Protein AF-A0AAJ0M444-F1 (afdb_monomer_lite)

Radius of gyration: 38.54 Å; chains: 1; bounding box: 106×61×87 Å

pLDDT: mean 79.03, std 20.55, range [35.84, 98.69]

Foldseek 3Di:
DDDDDDDDDDDDDDDDDDDDDDDPPPPPPPPPPPPVVPPPDPPDDDDPPDPPPDDPVVLVVVCVVVPNPDDDDDPPCVQVVPPPNDCVVVLVVLLVVCCVPPVVCPDDDCPDRPNVQWDQDPVRDTDGD

Structure (mmCIF, N/CA/C/O backbone):
data_AF-A0AAJ0M444-F1
#
_entry.id   AF-A0AAJ0M444-F1
#
loop_
_atom_site.group_PDB
_atom_site.id
_atom_site.type_symbol
_atom_site.label_atom_id
_atom_site.label_alt_id
_atom_site.label_comp_id
_atom_site.label_asym_id
_atom_site.label_entity_id
_atom_site.label_seq_id
_atom_site.pdbx_PDB_ins_code
_atom_site.Cartn_x
_atom_site.Cartn_y
_atom_site.Cartn_z
_atom_site.occupancy
_atom_site.B_iso_or_equiv
_atom_site.auth_seq_id
_atom_site.auth_comp_id
_atom_site.auth_asym_id
_atom_site.auth_atom_id
_atom_site.pdbx_PDB_model_num
ATOM 1 N N . MET A 1 1 ? 81.161 40.445 64.944 1.00 35.84 1 MET A N 1
ATOM 2 C CA . MET A 1 1 ? 81.553 41.119 63.688 1.00 35.84 1 MET A CA 1
ATOM 3 C C . MET A 1 1 ? 81.290 40.175 62.526 1.00 35.84 1 MET A C 1
ATOM 5 O O . MET A 1 1 ? 81.700 39.032 62.622 1.00 35.84 1 MET A O 1
ATOM 9 N N . ARG A 1 2 ? 80.681 40.712 61.459 1.00 37.69 2 ARG A N 1
ATOM 10 C CA . ARG A 1 2 ? 80.701 40.251 60.056 1.00 37.69 2 ARG A CA 1
ATOM 11 C C . ARG A 1 2 ? 79.918 38.981 59.670 1.00 37.69 2 ARG A C 1
ATOM 13 O O . ARG A 1 2 ? 80.310 37.861 59.957 1.00 37.69 2 ARG A O 1
ATOM 20 N N . ASN A 1 3 ? 78.838 39.261 58.935 1.00 36.41 3 ASN A N 1
ATOM 21 C CA . ASN A 1 3 ? 78.293 38.595 57.747 1.00 36.41 3 ASN A CA 1
ATOM 22 C C . ASN A 1 3 ? 79.117 37.453 57.131 1.00 36.41 3 ASN A C 1
ATOM 24 O O . ASN A 1 3 ? 80.306 37.639 56.902 1.00 36.41 3 ASN A O 1
ATOM 28 N N . PHE A 1 4 ? 78.420 36.413 56.652 1.00 37.69 4 PHE A N 1
ATOM 29 C CA . PHE A 1 4 ? 78.388 36.037 55.228 1.00 37.69 4 PHE A CA 1
ATOM 30 C C . PHE A 1 4 ? 77.115 35.231 54.896 1.00 37.69 4 PHE A C 1
ATOM 32 O O . PHE A 1 4 ? 76.571 34.517 55.731 1.00 37.69 4 PHE A O 1
ATOM 39 N N . SER A 1 5 ? 76.644 35.434 53.667 1.00 42.12 5 SER A N 1
ATOM 40 C CA . SER A 1 5 ? 75.467 34.853 53.011 1.00 42.12 5 SER A CA 1
ATOM 41 C C . SER A 1 5 ? 75.690 33.406 52.550 1.00 42.12 5 SER A C 1
ATOM 43 O O . SER A 1 5 ? 76.806 33.079 52.156 1.00 42.12 5 SER A O 1
ATOM 45 N N . ALA A 1 6 ? 74.626 32.597 52.499 1.00 42.66 6 ALA A N 1
ATOM 46 C CA . ALA A 1 6 ? 74.296 31.708 51.373 1.00 42.66 6 ALA A CA 1
ATOM 47 C C . ALA A 1 6 ? 72.890 31.106 51.569 1.00 42.66 6 ALA A C 1
ATOM 49 O O . ALA A 1 6 ? 72.464 30.845 52.690 1.00 42.66 6 ALA A O 1
ATOM 50 N N . GLY A 1 7 ? 72.161 30.953 50.461 1.00 39.28 7 GLY A N 1
ATOM 51 C CA . GLY A 1 7 ? 70.723 30.695 50.418 1.00 39.28 7 GLY A CA 1
ATOM 52 C C . GLY A 1 7 ? 70.301 29.230 50.489 1.00 39.28 7 GLY A C 1
ATOM 53 O O . GLY A 1 7 ? 71.120 28.322 50.574 1.00 39.28 7 GLY A O 1
ATOM 54 N N . SER A 1 8 ? 68.991 29.016 50.376 1.00 40.41 8 SER A N 1
ATOM 55 C CA . SER A 1 8 ? 68.387 27.806 49.814 1.00 40.41 8 SER A CA 1
ATOM 56 C C . SER A 1 8 ? 66.918 28.051 49.469 1.00 40.41 8 SER A C 1
ATOM 58 O O . SER A 1 8 ? 66.191 28.762 50.157 1.00 40.41 8 SER A O 1
ATOM 60 N N . VAL A 1 9 ? 66.552 27.477 48.331 1.00 45.78 9 VAL A N 1
ATOM 61 C CA . VAL A 1 9 ? 65.257 27.441 47.648 1.00 45.78 9 VAL A CA 1
ATOM 62 C C . VAL A 1 9 ? 64.141 26.813 48.487 1.00 45.78 9 VAL A C 1
ATOM 64 O O . VAL A 1 9 ? 64.375 25.859 49.220 1.00 45.78 9 VAL A O 1
ATOM 67 N N . GLY A 1 10 ? 62.901 27.272 48.294 1.00 40.69 10 GLY A N 1
ATOM 68 C CA . GLY A 1 10 ? 61.735 26.609 48.876 1.00 40.69 10 GLY A CA 1
ATOM 69 C C . GLY A 1 10 ? 60.392 27.170 48.416 1.00 40.69 10 GLY A C 1
ATOM 70 O O . GLY A 1 10 ? 59.956 28.200 48.902 1.00 40.69 10 GLY A O 1
ATOM 71 N N . LEU A 1 11 ? 59.763 26.426 47.502 1.00 45.91 11 LEU A N 1
ATOM 72 C CA . LEU A 1 11 ? 58.320 26.270 47.266 1.00 45.91 11 LEU A CA 1
ATOM 73 C C . LEU A 1 11 ? 57.434 27.503 46.986 1.00 45.91 11 LEU A C 1
ATOM 75 O O . LEU A 1 11 ? 57.102 28.311 47.846 1.00 45.91 11 LEU A O 1
ATOM 79 N N . LYS A 1 12 ? 56.929 27.537 45.746 1.00 39.03 12 LYS A N 1
ATOM 80 C CA . LYS A 1 12 ? 55.836 28.398 45.289 1.00 39.03 12 LYS A CA 1
ATOM 81 C C . LYS A 1 12 ? 54.503 27.909 45.866 1.00 39.03 12 LYS A C 1
ATOM 83 O O . LYS A 1 12 ? 54.096 26.787 45.586 1.00 39.03 12 LYS A O 1
ATOM 88 N N . ALA A 1 13 ? 53.788 28.789 46.555 1.00 45.38 13 ALA A N 1
ATOM 89 C CA . ALA A 1 13 ? 52.342 28.712 46.726 1.00 45.38 13 ALA A CA 1
ATOM 90 C C . ALA A 1 13 ? 51.788 30.110 46.435 1.00 45.38 13 ALA A C 1
ATOM 92 O O . ALA A 1 13 ? 51.872 31.010 47.266 1.00 45.38 13 ALA A O 1
ATOM 93 N N . VAL A 1 14 ? 51.317 30.323 45.204 1.00 45.59 14 VAL A N 1
ATOM 94 C CA . VAL A 1 14 ? 50.647 31.572 44.828 1.00 45.59 14 VAL A CA 1
ATOM 95 C C . VAL A 1 14 ? 49.226 31.483 45.363 1.00 45.59 14 VAL A C 1
ATOM 97 O O . VAL A 1 14 ? 48.404 30.713 44.871 1.00 45.59 14 VAL A O 1
ATOM 100 N N . THR A 1 15 ? 48.979 32.231 46.428 1.00 48.22 15 THR A N 1
ATOM 101 C CA . THR A 1 15 ? 47.674 32.431 47.040 1.00 48.22 15 THR A CA 1
ATOM 102 C C . THR A 1 15 ? 46.797 33.315 46.155 1.00 48.22 15 THR A C 1
ATOM 104 O O . THR A 1 15 ? 47.232 34.312 45.581 1.00 48.22 15 THR A O 1
ATOM 107 N N . VAL A 1 16 ? 45.541 32.891 46.035 1.00 47.56 16 VAL A N 1
ATOM 108 C CA . VAL A 1 16 ? 44.443 33.536 45.312 1.00 47.56 16 VAL A CA 1
ATOM 109 C C . VAL A 1 16 ? 44.205 34.938 45.878 1.00 47.56 16 VAL A C 1
ATOM 111 O O . VAL A 1 16 ? 44.026 35.080 47.085 1.00 47.56 16 VAL A O 1
ATOM 114 N N . SER A 1 17 ? 44.158 35.963 45.023 1.00 49.16 17 SER A N 1
ATOM 115 C CA . SER A 1 17 ? 43.728 37.302 45.431 1.00 49.16 17 SER A CA 1
ATOM 116 C C . SER A 1 17 ? 42.615 37.815 44.525 1.00 49.16 17 SER A C 1
ATOM 118 O O . SER A 1 17 ? 42.779 37.897 43.311 1.00 49.16 17 SER A O 1
ATOM 120 N N . ALA A 1 18 ? 41.486 38.059 45.194 1.00 51.00 18 ALA A N 1
ATOM 121 C CA . ALA A 1 18 ? 40.409 39.020 44.985 1.00 51.00 18 ALA A CA 1
ATOM 122 C C . ALA A 1 18 ? 40.267 39.714 43.622 1.00 51.00 18 ALA A C 1
ATOM 124 O O . ALA A 1 18 ? 41.236 40.223 43.078 1.00 51.00 18 ALA A O 1
ATOM 125 N N . VAL A 1 19 ? 39.013 39.911 43.190 1.00 49.94 19 VAL A N 1
ATOM 126 C CA . VAL A 1 19 ? 38.446 41.254 42.945 1.00 49.94 19 VAL A CA 1
ATOM 127 C C . VAL A 1 19 ? 36.953 41.155 42.567 1.00 49.94 19 VAL A C 1
ATOM 129 O O . VAL A 1 19 ? 36.556 40.412 41.678 1.00 49.94 19 VAL A O 1
ATOM 132 N N . LEU A 1 20 ? 36.171 41.988 43.259 1.00 51.16 20 LEU A N 1
ATOM 133 C CA . LEU A 1 20 ? 34.899 42.618 42.877 1.00 51.16 20 LEU A CA 1
ATOM 134 C C . LEU A 1 20 ? 33.558 41.881 43.020 1.00 51.16 20 LEU A C 1
ATOM 136 O O . LEU A 1 20 ? 33.078 41.160 42.152 1.00 51.16 20 LEU A O 1
ATOM 140 N N . LEU A 1 21 ? 32.880 42.278 44.099 1.00 52.66 21 LEU A N 1
ATOM 141 C CA . LEU A 1 21 ? 31.432 42.380 44.240 1.00 52.66 21 LEU A CA 1
ATOM 142 C C . LEU A 1 21 ? 30.794 43.049 43.007 1.00 52.66 21 LEU A C 1
ATOM 144 O O . LEU A 1 21 ? 30.828 44.271 42.875 1.00 52.66 21 LEU A O 1
ATOM 148 N N . ILE A 1 22 ? 30.149 42.263 42.147 1.00 58.78 22 ILE A N 1
ATOM 149 C CA . ILE A 1 22 ? 29.125 42.757 41.222 1.00 58.78 22 ILE A CA 1
ATOM 150 C C . ILE A 1 22 ? 27.890 41.877 41.402 1.00 58.78 22 ILE A C 1
ATOM 152 O O . ILE A 1 22 ? 27.847 40.733 40.970 1.00 58.78 22 ILE A O 1
ATOM 156 N N . VAL A 1 23 ? 26.932 42.447 42.133 1.00 55.97 23 VAL A N 1
ATOM 157 C CA . VAL A 1 23 ? 25.476 42.290 42.032 1.00 55.97 23 VAL A CA 1
ATOM 158 C C . VAL A 1 23 ? 24.982 40.947 41.481 1.00 55.97 23 VAL A C 1
ATOM 160 O O . VAL A 1 23 ? 25.052 40.669 40.286 1.00 55.97 23 VAL A O 1
ATOM 163 N N . LEU A 1 24 ? 24.340 40.186 42.370 1.00 57.25 24 LEU A N 1
ATOM 164 C CA . LEU A 1 24 ? 23.388 39.120 42.067 1.00 57.25 24 LEU A CA 1
ATOM 165 C C . LEU A 1 24 ? 22.239 39.654 41.190 1.00 57.25 24 LEU A C 1
ATOM 167 O O . LEU A 1 24 ? 21.134 39.887 41.666 1.00 57.25 24 LEU A O 1
ATOM 171 N N . ALA A 1 25 ? 22.476 39.836 39.897 1.00 58.84 25 ALA A N 1
ATOM 172 C CA . ALA A 1 25 ? 21.419 39.903 38.907 1.00 58.84 25 ALA A CA 1
ATOM 173 C C . ALA A 1 25 ? 21.317 38.511 38.290 1.00 58.84 25 ALA A C 1
ATOM 175 O O . ALA A 1 25 ? 21.851 38.243 37.214 1.00 58.84 25 ALA A O 1
ATOM 176 N N . HIS A 1 26 ? 20.613 37.612 38.985 1.00 44.94 26 HIS A N 1
ATOM 177 C CA . HIS A 1 26 ? 19.944 36.524 38.289 1.00 44.94 26 HIS A CA 1
ATOM 178 C C . HIS A 1 26 ? 19.027 37.206 37.275 1.00 44.94 26 HIS A C 1
ATOM 180 O O . HIS A 1 26 ? 17.943 37.679 37.615 1.00 44.94 26 HIS A O 1
ATOM 186 N N . LYS A 1 27 ? 19.481 37.321 36.025 1.00 51.56 27 LYS A N 1
ATOM 187 C CA . LYS A 1 27 ? 18.566 37.480 34.907 1.00 51.56 27 LYS A CA 1
ATOM 188 C C . LYS A 1 27 ? 17.777 36.182 34.882 1.00 51.56 27 LYS A C 1
ATOM 190 O O . LYS A 1 27 ? 18.155 35.237 34.197 1.00 51.56 27 LYS A O 1
ATOM 195 N N . SER A 1 28 ? 16.709 36.123 35.674 1.00 58.25 28 SER A N 1
ATOM 196 C CA . SER A 1 28 ? 15.611 35.221 35.401 1.00 58.25 28 SER A CA 1
ATOM 197 C C . SER A 1 28 ? 15.205 35.558 33.980 1.00 58.25 28 SER A C 1
ATOM 199 O O . SER A 1 28 ? 14.572 36.583 33.726 1.00 58.25 28 SER A O 1
ATOM 201 N N . SER A 1 29 ? 15.663 34.741 33.034 1.00 62.22 29 SER A N 1
ATOM 202 C CA . SER A 1 29 ? 14.995 34.644 31.757 1.00 62.22 29 SER A CA 1
ATOM 203 C C . SER A 1 29 ? 13.575 34.267 32.134 1.00 62.22 29 SER A C 1
ATOM 205 O O . SER A 1 29 ? 13.304 33.132 32.528 1.00 62.22 29 SER A O 1
ATOM 207 N N . ALA A 1 30 ? 12.681 35.252 32.136 1.00 63.50 30 ALA A N 1
ATOM 208 C CA . ALA A 1 30 ? 11.271 34.976 32.062 1.00 63.50 30 ALA A CA 1
ATOM 209 C C . ALA A 1 30 ? 11.101 34.322 30.695 1.00 63.50 30 ALA A C 1
ATOM 211 O O . ALA A 1 30 ? 10.865 34.995 29.691 1.00 63.50 30 ALA A O 1
ATOM 212 N N . SER A 1 31 ? 11.291 33.001 30.654 1.00 57.91 31 SER A N 1
ATOM 213 C CA . SER A 1 31 ? 10.697 32.173 29.630 1.00 57.91 31 SER A CA 1
ATOM 214 C C . SER A 1 31 ? 9.233 32.544 29.694 1.00 57.91 31 SER A C 1
ATOM 216 O O . SER A 1 31 ? 8.514 32.151 30.612 1.00 57.91 31 SER A O 1
ATOM 218 N N . ARG A 1 32 ? 8.793 33.362 28.738 1.00 55.34 32 ARG A N 1
ATOM 219 C CA . ARG A 1 32 ? 7.401 33.353 28.344 1.00 55.34 32 ARG A CA 1
ATOM 220 C C . ARG A 1 32 ? 7.198 31.937 27.838 1.00 55.34 32 ARG A C 1
ATOM 222 O O . ARG A 1 32 ? 7.347 31.666 26.652 1.00 55.34 32 ARG A O 1
ATOM 229 N N . THR A 1 33 ? 6.866 31.027 28.748 1.00 50.59 33 THR A N 1
ATOM 230 C CA . THR A 1 33 ? 5.984 29.933 28.410 1.00 50.59 33 THR A CA 1
ATOM 231 C C . THR A 1 33 ? 4.713 30.637 27.971 1.00 50.59 33 THR A C 1
ATOM 233 O O . THR A 1 33 ? 3.807 30.895 28.760 1.00 50.59 33 THR A O 1
ATOM 236 N N . GLY A 1 34 ? 4.682 31.030 26.699 1.00 54.47 34 GLY A N 1
ATOM 237 C CA . GLY A 1 34 ? 3.449 31.146 25.965 1.00 54.47 34 GLY A CA 1
ATOM 238 C C . GLY A 1 34 ? 2.868 29.745 25.941 1.00 54.47 34 GLY A C 1
ATOM 239 O O . GLY A 1 34 ? 2.917 29.064 24.924 1.00 54.47 34 GLY A O 1
ATOM 240 N N . VAL A 1 35 ? 2.334 29.303 27.081 1.00 53.75 35 VAL A N 1
ATOM 241 C CA . VAL A 1 35 ? 1.178 28.433 27.080 1.00 53.75 35 VAL A CA 1
ATOM 242 C C . VAL A 1 35 ? 0.115 29.327 26.474 1.00 53.75 35 VAL A C 1
ATOM 244 O O . VAL A 1 35 ? -0.575 30.065 27.169 1.00 53.75 35 VAL A O 1
ATOM 247 N N . PHE A 1 36 ? 0.079 29.363 25.142 1.00 60.44 36 PHE A N 1
ATOM 248 C CA . PHE A 1 36 ? -1.134 29.744 24.457 1.00 60.44 36 PHE A CA 1
ATOM 249 C C . PHE A 1 36 ? -2.169 28.769 25.008 1.00 60.44 36 PHE A C 1
ATOM 251 O O . PHE A 1 36 ? -1.972 27.563 24.817 1.00 60.44 36 PHE A O 1
ATOM 258 N N . PRO A 1 37 ? -3.190 29.226 25.759 1.00 54.31 37 PRO A N 1
ATOM 259 C CA . PRO A 1 37 ? -4.284 28.352 26.122 1.00 54.31 37 PRO A CA 1
ATOM 260 C C . PRO A 1 37 ? -4.802 27.796 24.805 1.00 54.31 37 PRO A C 1
ATOM 262 O O . PRO A 1 37 ? -5.326 28.524 23.961 1.00 54.31 37 PRO A O 1
ATOM 265 N N . HIS A 1 38 ? -4.523 26.515 24.577 1.00 59.91 38 HIS A N 1
ATOM 266 C CA . HIS A 1 38 ? -5.080 25.810 23.450 1.00 59.91 38 HIS A CA 1
ATOM 267 C C . HIS A 1 38 ? -6.583 25.902 23.671 1.00 59.91 38 HIS A C 1
ATOM 269 O O . HIS A 1 38 ? -7.026 25.478 24.744 1.00 59.91 38 HIS A O 1
ATOM 275 N N . PRO A 1 39 ? -7.357 26.512 22.758 1.00 65.38 39 PRO A N 1
ATOM 276 C CA . PRO A 1 39 ? -8.795 26.565 22.927 1.00 65.38 39 PRO A CA 1
ATOM 277 C C . PRO A 1 39 ? -9.263 25.138 23.195 1.00 65.38 39 PRO A C 1
ATOM 279 O O . PRO A 1 39 ? -8.983 24.222 22.414 1.00 65.38 39 PRO A O 1
ATOM 282 N N . SER A 1 40 ? -9.872 24.940 24.361 1.00 69.38 40 SER A N 1
ATOM 283 C CA . SER A 1 40 ? -10.461 23.675 24.762 1.00 69.38 40 SER A CA 1
ATOM 284 C C . SER A 1 40 ? -11.578 23.365 23.771 1.00 69.38 40 SER A C 1
ATOM 286 O O . SER A 1 40 ? -12.675 23.898 23.896 1.00 69.38 40 SER A O 1
ATOM 288 N N . SER A 1 41 ? -11.237 22.603 22.728 1.00 67.19 41 SER A N 1
ATOM 289 C CA . SER A 1 41 ? -12.100 21.769 21.868 1.00 67.19 41 SER A CA 1
ATOM 290 C C . SER A 1 41 ? -11.565 21.655 20.434 1.00 67.19 41 SER A C 1
ATOM 292 O O . SER A 1 41 ? -12.305 21.777 19.457 1.00 67.19 41 SER A O 1
ATOM 294 N N . ARG A 1 42 ? -10.278 21.331 20.246 1.00 72.25 42 ARG A N 1
ATOM 295 C CA . ARG A 1 42 ? -9.951 20.639 18.993 1.00 72.25 42 ARG A CA 1
ATOM 296 C C . ARG A 1 42 ? -10.603 19.262 19.070 1.00 72.25 42 ARG A C 1
ATOM 298 O O . ARG A 1 42 ? -10.205 18.438 19.884 1.00 72.25 42 ARG A O 1
ATOM 305 N N . THR A 1 43 ? -11.637 19.048 18.259 1.00 85.38 43 THR A N 1
ATOM 306 C CA . THR A 1 43 ? -12.217 17.718 18.052 1.00 85.38 43 THR A CA 1
ATOM 307 C C . THR A 1 43 ? -11.185 16.905 17.275 1.00 85.38 43 THR A C 1
ATOM 309 O O . THR A 1 43 ? -11.117 16.976 16.048 1.00 85.38 43 THR A O 1
ATOM 312 N N . CYS A 1 44 ? -10.297 16.223 17.993 1.00 87.50 44 CYS A N 1
ATOM 313 C CA . CYS A 1 44 ? -9.317 15.321 17.402 1.00 87.50 44 CYS A CA 1
ATOM 314 C C . CYS A 1 44 ? -10.005 14.013 16.996 1.00 87.50 44 CYS A C 1
ATOM 316 O O . CYS A 1 44 ? -10.984 13.597 17.614 1.00 87.50 44 CYS A O 1
ATOM 318 N N . ARG A 1 45 ? -9.500 13.357 15.947 1.00 94.00 45 ARG A N 1
ATOM 319 C CA . ARG A 1 45 ? -9.896 11.976 15.647 1.00 94.00 45 ARG A CA 1
ATOM 320 C C . ARG A 1 45 ? -9.101 11.034 16.544 1.00 94.00 45 ARG A C 1
ATOM 322 O O . ARG A 1 45 ? -7.913 11.271 16.739 1.00 94.00 45 ARG A O 1
ATOM 329 N N . VAL A 1 46 ? -9.755 9.982 17.024 1.00 94.38 46 VAL A N 1
ATOM 330 C CA . VAL A 1 46 ? -9.096 8.871 17.719 1.00 94.38 46 VAL A CA 1
ATOM 331 C C . VAL A 1 46 ? -8.201 8.102 16.748 1.00 94.38 46 VAL A C 1
ATOM 333 O O . VAL A 1 46 ? -8.542 7.949 15.569 1.00 94.38 46 VAL A O 1
ATOM 336 N N . LEU A 1 47 ? -7.060 7.633 17.235 1.00 94.94 47 LEU A N 1
ATOM 337 C CA . LEU A 1 47 ? -6.094 6.821 16.502 1.00 94.94 47 LEU A CA 1
ATOM 338 C C . LEU A 1 47 ? -5.973 5.426 17.134 1.00 94.94 47 LEU A C 1
ATOM 340 O O . LEU A 1 47 ? -6.285 5.255 18.316 1.00 94.94 47 LEU A O 1
ATOM 344 N N . PRO A 1 48 ? -5.513 4.410 16.377 1.00 95.12 48 PRO A N 1
ATOM 345 C CA . PRO A 1 48 ? -5.210 3.105 16.952 1.00 95.12 48 PRO A CA 1
ATOM 346 C C . PRO A 1 48 ? -4.254 3.236 18.146 1.00 95.12 48 PRO A C 1
ATOM 348 O O . PRO A 1 48 ? -3.154 3.766 18.000 1.00 95.12 48 PRO A O 1
ATOM 351 N N . GLY A 1 49 ? -4.679 2.738 19.310 1.00 93.19 49 GLY A N 1
ATOM 352 C CA . GLY A 1 49 ? -3.936 2.819 20.573 1.00 93.19 49 GLY A CA 1
ATOM 353 C C . GLY A 1 49 ? -4.520 3.799 21.597 1.00 93.19 49 GLY A C 1
ATOM 354 O O . GLY A 1 49 ? -4.214 3.666 22.780 1.00 93.19 49 GLY A O 1
ATOM 355 N N . ASP A 1 50 ? -5.388 4.725 21.179 1.00 95.19 50 ASP A N 1
ATOM 356 C CA . ASP A 1 50 ? -6.112 5.603 22.103 1.00 95.19 50 ASP A CA 1
ATOM 357 C C . ASP A 1 50 ? -7.132 4.808 22.935 1.00 95.19 50 ASP A C 1
ATOM 359 O O . ASP A 1 50 ? -7.688 3.811 22.471 1.00 95.19 50 ASP A O 1
ATOM 363 N N . THR A 1 51 ? -7.434 5.273 24.153 1.00 94.81 51 THR A N 1
ATOM 364 C CA . THR A 1 51 ? -8.446 4.643 25.029 1.00 94.81 51 THR A CA 1
ATOM 365 C C . THR A 1 51 ? -9.831 4.601 24.396 1.00 94.81 51 THR A C 1
ATOM 367 O O . THR A 1 51 ? -10.586 3.664 24.634 1.00 94.81 51 THR A O 1
ATOM 370 N N . ASP A 1 52 ? -10.139 5.603 23.574 1.00 95.12 52 ASP A N 1
ATOM 371 C CA . ASP A 1 52 ? -11.428 5.767 22.902 1.00 95.12 52 ASP A CA 1
ATOM 372 C C . ASP A 1 52 ? -11.433 5.116 21.503 1.00 95.12 52 ASP A C 1
ATOM 374 O O . ASP A 1 52 ? -12.361 5.314 20.714 1.00 95.12 52 ASP A O 1
ATOM 378 N N . TRP A 1 53 ? -10.389 4.351 21.156 1.00 96.69 53 TRP A N 1
ATOM 379 C CA . TRP A 1 53 ? -10.363 3.562 19.930 1.00 96.69 53 TRP A CA 1
ATOM 380 C C . TRP A 1 53 ? -11.366 2.400 20.025 1.00 96.69 53 TRP A C 1
ATOM 382 O O . TRP A 1 53 ? -11.363 1.687 21.032 1.00 96.69 53 TRP A O 1
ATOM 392 N N . PRO A 1 54 ? -12.201 2.145 18.995 1.00 97.62 54 PRO A N 1
ATOM 393 C CA . PRO A 1 54 ? -13.213 1.101 19.084 1.00 97.62 54 PRO A CA 1
ATOM 394 C C . PRO A 1 54 ? -12.596 -0.276 19.341 1.00 97.62 54 PRO A C 1
ATOM 396 O O . PRO A 1 54 ? -11.602 -0.673 18.720 1.00 97.62 54 PRO A O 1
ATOM 399 N N . SER A 1 55 ? -13.229 -1.025 20.236 1.00 97.31 55 SER A N 1
ATOM 400 C CA . SER A 1 55 ? -12.849 -2.394 20.568 1.00 97.31 55 SER A CA 1
ATOM 401 C C . SER A 1 55 ? -13.122 -3.361 19.410 1.00 97.31 55 SER A C 1
ATOM 403 O O . SER A 1 55 ? -13.900 -3.088 18.493 1.00 97.31 55 SER A O 1
ATOM 405 N N . HIS A 1 56 ? -12.531 -4.558 19.471 1.00 97.56 56 HIS A N 1
ATOM 406 C CA . HIS A 1 56 ? -12.788 -5.614 18.485 1.00 97.56 56 HIS A CA 1
ATOM 407 C C . HIS A 1 56 ? -14.277 -5.970 18.351 1.00 97.56 56 HIS A C 1
ATOM 409 O O . HIS A 1 56 ? -14.740 -6.222 17.241 1.00 97.56 56 HIS A O 1
ATOM 415 N N . ALA A 1 57 ? -15.036 -5.959 19.452 1.00 98.38 57 ALA A N 1
ATOM 416 C CA . ALA A 1 57 ? -16.470 -6.242 19.431 1.00 98.38 57 ALA A CA 1
ATOM 417 C C . ALA A 1 57 ? -17.265 -5.147 18.701 1.00 98.38 57 ALA A C 1
ATOM 419 O O . ALA A 1 57 ? -18.215 -5.436 17.975 1.00 98.38 57 ALA A O 1
ATOM 420 N N . GLU A 1 58 ? -16.862 -3.885 18.844 1.00 98.44 58 GLU A N 1
ATOM 421 C CA . GLU A 1 58 ? -17.504 -2.765 18.154 1.00 98.44 58 GLU A CA 1
ATOM 422 C C . GLU A 1 58 ? -17.187 -2.761 16.658 1.00 98.44 58 GLU A C 1
ATOM 424 O O . GLU A 1 58 ? -18.083 -2.521 15.847 1.00 98.44 58 GLU A O 1
ATOM 429 N N . TRP A 1 59 ? -15.952 -3.109 16.282 1.00 98.38 59 TRP A N 1
ATOM 430 C CA . TRP A 1 59 ? -15.591 -3.345 14.883 1.00 98.38 59 TRP A CA 1
ATOM 431 C C . TRP A 1 59 ? -16.340 -4.537 14.281 1.00 98.38 59 TRP A C 1
ATOM 433 O O . TRP A 1 59 ? -16.803 -4.447 13.145 1.00 98.38 59 TRP A O 1
ATOM 443 N N . ALA A 1 60 ? -16.511 -5.631 15.030 1.00 98.44 60 ALA A N 1
ATOM 444 C CA . ALA A 1 60 ? -17.293 -6.785 14.588 1.00 98.44 60 ALA A CA 1
ATOM 445 C C . ALA A 1 60 ? -18.762 -6.408 14.345 1.00 98.44 60 ALA A C 1
ATOM 447 O O . ALA A 1 60 ? -19.299 -6.694 13.277 1.00 98.44 60 ALA A O 1
ATOM 448 N N . ARG A 1 61 ? -19.374 -5.659 15.271 1.00 98.69 61 ARG A N 1
ATOM 449 C CA . ARG A 1 61 ? -20.731 -5.119 15.107 1.00 98.69 61 ARG A CA 1
ATOM 450 C C . ARG A 1 61 ? -20.842 -4.223 13.873 1.00 98.69 61 ARG A C 1
ATOM 452 O O . ARG A 1 61 ? -21.802 -4.339 13.118 1.00 98.69 61 ARG A O 1
ATOM 459 N N . LEU A 1 62 ? -19.863 -3.346 13.626 1.00 98.31 62 LEU A N 1
ATOM 460 C CA . LEU A 1 62 ? -19.838 -2.557 12.390 1.00 98.31 62 LEU A CA 1
ATOM 461 C C . LEU A 1 62 ? -19.789 -3.476 11.163 1.00 98.31 62 LEU A C 1
ATOM 463 O O . LEU A 1 62 ? -20.565 -3.275 10.231 1.00 98.31 62 LEU A O 1
ATOM 467 N N . ASN A 1 63 ? -18.924 -4.493 11.177 1.00 98.62 63 ASN A N 1
ATOM 468 C CA . ASN A 1 63 ? -18.797 -5.453 10.083 1.00 98.62 63 ASN A CA 1
ATOM 469 C C . ASN A 1 63 ? -20.129 -6.155 9.765 1.00 98.62 63 ASN A C 1
ATOM 471 O O . ASN A 1 63 ? -20.483 -6.290 8.595 1.00 98.62 63 ASN A O 1
ATOM 475 N N . GLU A 1 64 ? -20.902 -6.528 10.786 1.00 98.62 64 GLU A N 1
ATOM 476 C CA . GLU A 1 64 ? -22.251 -7.082 10.620 1.00 98.62 64 GLU A CA 1
ATOM 477 C C . GLU A 1 64 ? -23.190 -6.087 9.923 1.00 98.62 64 GLU A C 1
ATOM 479 O O . GLU A 1 64 ? -23.833 -6.437 8.932 1.00 98.62 64 GLU A O 1
ATOM 484 N N . THR A 1 65 ? -23.216 -4.821 10.364 1.00 98.56 65 THR A N 1
ATOM 485 C CA . THR A 1 65 ? -24.092 -3.792 9.765 1.00 98.56 65 THR A CA 1
ATOM 486 C C . THR A 1 65 ? -23.758 -3.473 8.309 1.00 98.56 65 THR A C 1
ATOM 488 O O . THR A 1 65 ? -24.645 -3.097 7.545 1.00 98.56 65 THR A O 1
ATOM 491 N N . VAL A 1 66 ? -22.498 -3.654 7.898 1.00 98.31 66 VAL A N 1
ATOM 492 C CA . VAL A 1 66 ? -22.067 -3.462 6.503 1.00 98.31 66 VAL A CA 1
ATOM 493 C C . VAL A 1 66 ? -22.077 -4.765 5.694 1.00 98.3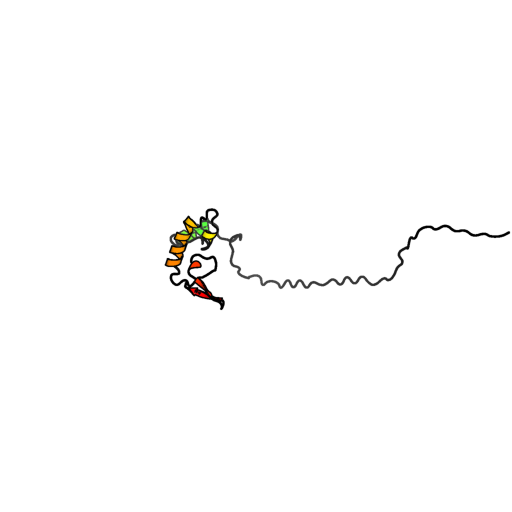1 66 VAL A C 1
ATOM 495 O O . VAL A 1 66 ? -21.529 -4.811 4.591 1.00 98.31 66 VAL A O 1
ATOM 498 N N . GLY A 1 67 ? -22.692 -5.831 6.219 1.00 98.12 67 GLY A N 1
ATOM 499 C CA . GLY A 1 67 ? -22.857 -7.104 5.517 1.00 98.12 67 GLY A CA 1
ATOM 500 C C . GLY A 1 67 ? -21.537 -7.828 5.245 1.00 98.12 67 GLY A C 1
ATOM 501 O O . GLY A 1 67 ? -21.348 -8.368 4.156 1.00 98.12 67 GLY A O 1
ATOM 502 N N . GLY A 1 68 ? -20.598 -7.787 6.193 1.00 97.94 68 GLY A N 1
ATOM 503 C CA . GLY A 1 68 ? -19.302 -8.465 6.087 1.00 97.94 68 GLY A CA 1
ATOM 504 C C . GLY A 1 68 ? -18.265 -7.737 5.224 1.00 97.94 68 GLY A C 1
ATOM 505 O O . GLY A 1 68 ? -17.278 -8.344 4.815 1.00 97.94 68 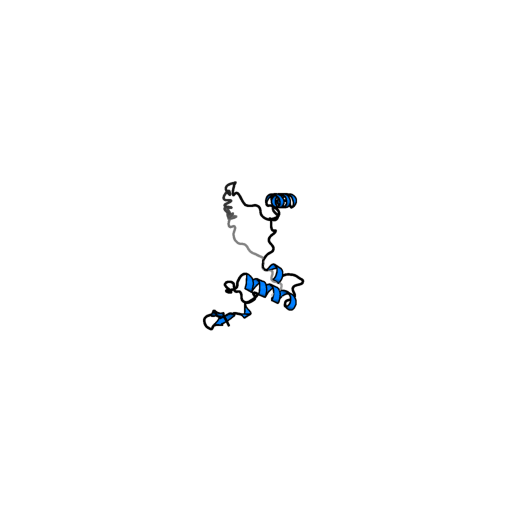GLY A O 1
ATOM 506 N N . ARG A 1 69 ? -18.491 -6.460 4.891 1.00 97.69 69 ARG A N 1
ATOM 507 C CA . ARG A 1 69 ? -17.636 -5.677 3.977 1.00 97.69 69 ARG A CA 1
ATOM 508 C C . ARG A 1 69 ? -16.585 -4.810 4.672 1.00 97.69 69 ARG A C 1
ATOM 510 O O . ARG A 1 69 ? -15.906 -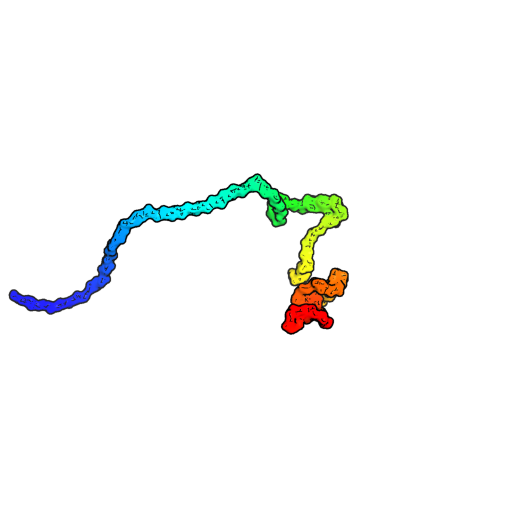4.039 3.994 1.00 97.69 69 ARG A O 1
ATOM 517 N N . LEU A 1 70 ? -16.439 -4.896 5.994 1.00 97.31 70 LEU A N 1
ATOM 518 C CA . LEU A 1 70 ? -15.369 -4.192 6.695 1.00 97.31 70 LEU A CA 1
ATOM 519 C C . LEU A 1 70 ? -14.049 -4.950 6.498 1.00 97.31 70 LEU A C 1
ATOM 521 O O . LEU A 1 70 ? -13.926 -6.108 6.889 1.00 97.31 70 LEU A O 1
ATOM 525 N N . ILE A 1 71 ? -13.055 -4.288 5.904 1.00 96.75 71 ILE A N 1
ATOM 526 C CA . ILE A 1 71 ? -11.737 -4.870 5.629 1.00 96.75 71 ILE A CA 1
ATOM 527 C C . ILE A 1 71 ? -10.707 -4.191 6.528 1.00 96.75 71 ILE A C 1
ATOM 529 O O . ILE A 1 71 ? -10.479 -2.987 6.415 1.00 96.75 71 ILE A O 1
ATOM 533 N N . ALA A 1 72 ? -10.051 -4.970 7.391 1.00 95.38 72 ALA A N 1
ATOM 534 C CA . ALA A 1 72 ? -8.837 -4.522 8.062 1.00 95.38 72 ALA A CA 1
ATOM 535 C C . ALA A 1 72 ? -7.739 -4.361 7.005 1.00 95.38 72 ALA A C 1
ATOM 537 O O . ALA A 1 72 ? -7.345 -5.325 6.346 1.00 95.38 72 ALA A O 1
ATOM 538 N N . THR A 1 73 ? -7.292 -3.127 6.786 1.00 91.12 73 THR A N 1
ATOM 539 C CA . THR A 1 73 ? -6.358 -2.820 5.704 1.00 91.12 73 THR A CA 1
ATOM 540 C C . THR A 1 73 ? -5.017 -3.501 5.941 1.00 91.12 73 THR A C 1
ATOM 542 O O . THR A 1 73 ? -4.335 -3.212 6.923 1.00 91.12 73 THR A O 1
ATOM 545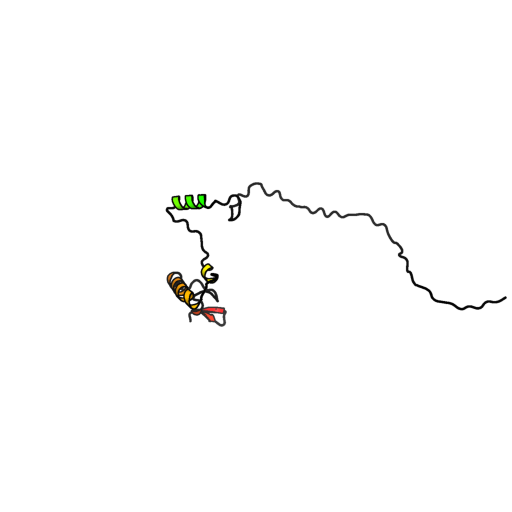 N N . VAL A 1 74 ? -4.612 -4.348 5.001 1.00 86.25 74 VAL A N 1
ATOM 546 C CA . VAL A 1 74 ? -3.246 -4.862 4.902 1.00 86.25 74 VAL A CA 1
ATOM 547 C C . VAL A 1 74 ? -2.493 -3.965 3.914 1.00 86.25 74 VAL A C 1
ATOM 549 O O . VAL A 1 74 ? -2.970 -3.801 2.786 1.00 86.25 74 VAL A O 1
ATOM 552 N N . PRO A 1 75 ? -1.354 -3.350 4.291 1.00 80.75 75 PRO A N 1
ATOM 553 C CA . PRO A 1 75 ? -0.582 -2.526 3.367 1.00 80.75 75 PRO A CA 1
ATOM 554 C C . PRO A 1 75 ? -0.235 -3.302 2.095 1.00 80.75 75 PRO A C 1
ATOM 556 O O . PRO A 1 75 ? 0.188 -4.456 2.172 1.00 80.75 75 PRO A O 1
ATOM 559 N N . LEU A 1 76 ? -0.358 -2.665 0.927 1.00 75.00 76 LEU A N 1
ATOM 560 C CA . LEU A 1 76 ? -0.082 -3.314 -0.363 1.00 75.00 76 LEU A CA 1
ATOM 561 C C . LEU A 1 76 ? 1.350 -3.880 -0.438 1.00 75.00 76 LEU A C 1
ATOM 563 O O . LEU A 1 76 ? 1.565 -4.930 -1.033 1.00 75.00 76 LEU A O 1
ATOM 567 N N . ALA A 1 77 ? 2.309 -3.212 0.212 1.00 74.19 77 ALA A N 1
ATOM 568 C CA . ALA A 1 77 ? 3.714 -3.618 0.276 1.00 74.19 77 ALA A CA 1
ATOM 569 C C . ALA A 1 77 ? 4.038 -4.632 1.395 1.00 74.19 77 ALA A C 1
ATOM 571 O O . ALA A 1 77 ? 5.198 -4.989 1.561 1.00 74.19 77 ALA A O 1
ATOM 572 N N . SER A 1 78 ? 3.052 -5.108 2.167 1.00 83.12 78 SER A N 1
ATOM 573 C CA . SER A 1 78 ? 3.283 -6.094 3.242 1.00 83.12 78 SER A CA 1
ATOM 574 C C . SER A 1 78 ? 3.920 -7.387 2.733 1.00 83.12 78 SER A C 1
ATOM 576 O O . SER A 1 78 ? 4.797 -7.921 3.398 1.00 83.12 78 SER A O 1
ATOM 578 N N . ALA A 1 79 ? 3.555 -7.834 1.526 1.00 78.62 79 ALA A N 1
ATOM 579 C CA . ALA A 1 79 ? 4.150 -9.008 0.892 1.00 78.62 79 ALA A CA 1
ATOM 580 C C . ALA A 1 79 ? 5.672 -8.877 0.711 1.00 78.62 79 ALA A C 1
ATOM 582 O O . ALA A 1 79 ? 6.376 -9.871 0.813 1.00 78.62 79 ALA A O 1
ATOM 583 N N . CYS A 1 80 ? 6.191 -7.661 0.502 1.00 72.19 80 CYS A N 1
ATOM 584 C CA . CYS A 1 80 ? 7.631 -7.411 0.374 1.00 72.19 80 CYS A CA 1
ATOM 585 C C . CYS A 1 80 ? 8.382 -7.475 1.716 1.00 72.19 80 CYS A C 1
ATOM 587 O O . CYS A 1 80 ? 9.608 -7.434 1.736 1.00 72.19 80 CYS A O 1
ATOM 589 N N . HIS A 1 81 ? 7.657 -7.517 2.834 1.00 81.31 81 HIS A N 1
ATOM 590 C CA . HIS A 1 81 ? 8.200 -7.569 4.191 1.00 81.31 81 HIS A CA 1
ATOM 591 C C . HIS A 1 81 ? 7.728 -8.813 4.950 1.00 81.31 81 HIS A C 1
ATOM 593 O O . HIS A 1 81 ? 7.898 -8.892 6.167 1.00 81.31 81 HIS A O 1
ATOM 599 N N . ASP A 1 82 ? 7.117 -9.768 4.246 1.00 82.12 82 ASP A N 1
ATOM 600 C CA . ASP A 1 82 ? 6.748 -11.043 4.833 1.00 82.12 82 ASP A CA 1
ATOM 601 C C . ASP A 1 82 ? 8.035 -11.779 5.253 1.00 82.12 82 ASP A C 1
ATOM 603 O O . ASP A 1 82 ? 8.966 -11.881 4.449 1.00 82.12 82 ASP A O 1
ATOM 607 N N . PRO A 1 83 ? 8.140 -12.280 6.496 1.00 83.94 83 PRO A N 1
ATOM 608 C CA . PRO A 1 83 ? 9.338 -12.986 6.953 1.00 83.94 83 PRO A CA 1
ATOM 609 C C . PRO A 1 83 ? 9.611 -14.279 6.170 1.00 83.94 83 PRO A C 1
ATOM 611 O O . PRO A 1 83 ? 10.714 -14.812 6.239 1.00 83.94 83 PRO A O 1
ATOM 614 N N . THR A 1 84 ? 8.620 -14.784 5.434 1.00 85.56 84 THR A N 1
ATOM 615 C CA . THR A 1 84 ? 8.715 -15.941 4.539 1.00 85.56 84 THR A CA 1
ATOM 616 C C . THR A 1 84 ? 8.777 -15.540 3.063 1.00 85.56 84 THR A C 1
ATOM 618 O O . THR A 1 84 ? 8.566 -16.379 2.188 1.00 85.56 84 THR A O 1
ATOM 621 N N . TYR A 1 85 ? 9.055 -14.264 2.763 1.00 82.44 85 TYR A N 1
ATOM 622 C CA . TYR A 1 85 ? 9.194 -13.799 1.390 1.00 82.44 85 TYR A CA 1
ATOM 623 C C . TYR A 1 85 ? 10.310 -14.557 0.665 1.00 82.44 85 TYR A C 1
ATOM 625 O O . TYR A 1 85 ? 11.490 -14.456 0.995 1.00 82.44 85 TYR A O 1
ATOM 633 N N . ASP A 1 86 ? 9.893 -15.273 -0.368 1.00 85.50 86 ASP A N 1
ATOM 634 C CA . ASP A 1 86 ? 10.736 -15.906 -1.369 1.00 85.50 86 ASP A CA 1
ATOM 635 C C . ASP A 1 86 ? 10.452 -15.239 -2.719 1.00 85.50 86 ASP A C 1
ATOM 637 O O . ASP A 1 86 ? 9.305 -15.205 -3.178 1.00 85.50 86 ASP A O 1
ATOM 641 N N . GLU A 1 87 ? 11.473 -14.650 -3.335 1.00 84.81 87 GLU A N 1
ATOM 642 C CA . GLU A 1 87 ? 11.313 -13.932 -4.597 1.00 84.81 87 GLU A CA 1
ATOM 643 C C . GLU A 1 87 ? 10.872 -14.858 -5.738 1.00 84.81 87 GLU A C 1
ATOM 645 O O . GLU A 1 87 ? 9.950 -14.505 -6.475 1.00 84.81 87 GLU A O 1
ATOM 650 N N . GLU A 1 88 ? 11.449 -16.056 -5.852 1.00 88.56 88 GLU A N 1
ATOM 651 C CA . GLU A 1 88 ? 11.128 -17.009 -6.921 1.00 88.56 88 GLU A CA 1
ATOM 652 C C . GLU A 1 88 ? 9.666 -17.464 -6.843 1.00 88.56 88 GLU A C 1
ATOM 654 O O . GLU A 1 88 ? 8.991 -17.617 -7.865 1.00 88.56 88 GLU A O 1
ATOM 659 N N . VAL A 1 89 ? 9.143 -17.614 -5.624 1.00 89.06 89 VAL A N 1
ATOM 660 C CA . VAL A 1 89 ? 7.753 -18.016 -5.381 1.00 89.06 89 VAL A CA 1
ATOM 661 C C . VAL A 1 89 ? 6.778 -16.843 -5.536 1.00 89.06 89 VAL A C 1
ATOM 663 O O . VAL A 1 89 ? 5.703 -16.990 -6.127 1.00 89.06 89 VAL A O 1
ATOM 666 N N . ASN A 1 90 ? 7.110 -15.665 -5.002 1.00 87.62 90 ASN A N 1
ATOM 667 C CA . ASN A 1 90 ? 6.159 -14.556 -4.888 1.00 87.62 90 ASN A CA 1
ATOM 668 C C . ASN A 1 90 ? 6.142 -13.638 -6.111 1.00 87.62 90 ASN A C 1
ATOM 670 O O . ASN A 1 90 ? 5.071 -13.154 -6.508 1.00 87.62 90 ASN A O 1
ATOM 674 N N . TYR A 1 91 ? 7.301 -13.390 -6.722 1.00 90.25 91 TYR A N 1
ATOM 675 C CA . TYR A 1 91 ? 7.440 -12.414 -7.797 1.00 90.25 91 TYR A CA 1
ATOM 676 C C . TYR A 1 91 ? 6.515 -12.695 -8.996 1.00 90.25 91 TYR A C 1
ATOM 678 O O . TYR A 1 91 ? 5.835 -11.759 -9.431 1.00 90.25 91 TYR A O 1
ATOM 686 N N . PRO A 1 92 ? 6.341 -13.944 -9.488 1.00 93.56 92 PRO A N 1
ATOM 687 C CA . PRO A 1 92 ? 5.421 -14.223 -10.595 1.00 93.56 92 PRO A CA 1
ATOM 688 C C . PRO A 1 92 ? 3.972 -13.803 -10.302 1.00 93.56 92 PRO A C 1
ATOM 690 O O . PRO A 1 92 ? 3.302 -13.190 -11.141 1.00 93.56 92 PRO A O 1
ATOM 693 N N . ARG A 1 93 ? 3.485 -14.067 -9.082 1.00 90.75 93 ARG A N 1
ATOM 694 C CA . ARG A 1 93 ? 2.135 -13.673 -8.651 1.00 90.75 93 ARG A CA 1
ATOM 695 C C . ARG A 1 93 ? 2.001 -12.156 -8.571 1.00 90.75 93 ARG A C 1
ATOM 697 O O . ARG A 1 93 ? 1.009 -11.599 -9.049 1.00 90.75 93 ARG A O 1
ATOM 704 N N . LEU A 1 94 ? 2.981 -11.482 -7.974 1.00 90.56 94 LEU A N 1
ATOM 705 C CA . LEU A 1 94 ? 2.979 -10.024 -7.870 1.00 90.56 94 LEU A CA 1
ATOM 706 C C . LEU A 1 94 ? 3.040 -9.374 -9.258 1.00 90.56 94 LEU A C 1
ATOM 708 O O . LEU A 1 94 ? 2.322 -8.405 -9.518 1.00 90.56 94 LEU A O 1
ATOM 712 N N . ARG A 1 95 ? 3.822 -9.940 -10.184 1.00 93.56 95 ARG A N 1
ATOM 713 C CA . ARG A 1 95 ? 3.927 -9.457 -11.563 1.00 93.56 95 ARG A CA 1
ATOM 714 C C . ARG A 1 95 ? 2.605 -9.578 -12.316 1.00 93.56 95 ARG A C 1
ATOM 716 O O . ARG A 1 95 ? 2.239 -8.640 -13.031 1.00 93.56 95 ARG A O 1
ATOM 723 N N . ALA A 1 96 ? 1.865 -10.670 -12.112 1.00 93.50 96 ALA A N 1
ATOM 724 C CA . ALA A 1 96 ? 0.524 -10.857 -12.666 1.00 93.50 96 ALA A CA 1
ATOM 725 C C . ALA A 1 96 ? -0.491 -9.852 -12.092 1.00 93.50 96 ALA A C 1
ATOM 727 O O . ALA A 1 96 ? -1.287 -9.278 -12.837 1.00 93.50 96 ALA A O 1
ATOM 728 N N . LEU A 1 97 ? -0.437 -9.573 -10.784 1.00 92.50 97 LEU A N 1
ATOM 729 C CA . LEU A 1 97 ? -1.266 -8.536 -10.159 1.00 92.50 97 LEU A CA 1
ATOM 730 C C . LEU A 1 97 ? -0.939 -7.144 -10.722 1.00 92.50 97 LEU A C 1
ATOM 732 O O . LEU A 1 97 ? -1.856 -6.428 -11.122 1.00 92.50 97 LEU A O 1
ATOM 736 N N . LYS A 1 98 ? 0.348 -6.782 -10.836 1.00 93.06 98 LYS A N 1
ATOM 737 C CA . LYS A 1 98 ? 0.796 -5.526 -11.466 1.00 93.06 98 LYS A CA 1
ATOM 738 C C . LYS A 1 98 ? 0.247 -5.403 -12.887 1.00 93.06 98 LYS A C 1
ATOM 740 O O . LYS A 1 98 ? -0.298 -4.363 -13.229 1.00 93.06 98 LYS A O 1
ATOM 745 N N . ALA A 1 99 ? 0.322 -6.464 -13.691 1.00 94.38 99 ALA A N 1
ATOM 746 C CA . ALA A 1 99 ? -0.211 -6.463 -15.053 1.00 94.38 99 ALA A CA 1
ATOM 747 C C . ALA A 1 99 ? -1.742 -6.293 -15.098 1.00 94.38 99 ALA A C 1
ATOM 749 O O . ALA A 1 99 ? -2.253 -5.598 -15.971 1.00 94.38 99 ALA A O 1
ATOM 750 N N . LYS A 1 100 ? -2.476 -6.888 -14.148 1.00 95.56 100 LYS A N 1
ATOM 751 C CA . LYS A 1 100 ? -3.939 -6.772 -14.058 1.00 95.56 100 LYS A CA 1
ATOM 752 C C . LYS A 1 100 ? -4.397 -5.372 -13.639 1.00 95.56 100 LYS A C 1
ATOM 754 O O . LYS A 1 100 ? -5.350 -4.852 -14.212 1.00 95.56 100 LYS A O 1
ATOM 759 N N . TYR A 1 101 ? -3.763 -4.795 -12.618 1.00 94.56 101 TYR A N 1
ATOM 760 C CA . TYR A 1 101 ? -4.218 -3.548 -11.989 1.00 94.56 101 TYR A CA 1
ATOM 761 C C . TYR A 1 101 ? -3.522 -2.293 -12.526 1.00 94.56 101 TYR A C 1
ATOM 763 O O . TYR A 1 101 ? -4.103 -1.214 -12.479 1.00 94.56 101 TYR A O 1
ATOM 771 N N . ASP A 1 102 ? -2.311 -2.424 -13.066 1.00 96.00 102 ASP A N 1
ATOM 772 C CA . ASP A 1 102 ? -1.547 -1.339 -13.684 1.00 96.00 102 ASP A CA 1
ATOM 773 C C . ASP A 1 102 ? -0.962 -1.766 -15.050 1.00 96.00 102 ASP A C 1
ATOM 775 O O . ASP A 1 102 ? 0.259 -1.805 -15.240 1.00 96.00 102 ASP A O 1
ATOM 779 N N . PRO A 1 103 ? -1.822 -2.092 -16.036 1.00 94.75 103 PRO A N 1
ATOM 780 C CA . PRO A 1 103 ? -1.391 -2.607 -17.341 1.00 94.75 103 PRO A CA 1
ATOM 781 C C . PRO A 1 103 ? -0.575 -1.595 -18.152 1.00 94.75 103 PRO A C 1
ATOM 783 O O . PRO A 1 103 ? 0.179 -1.967 -19.050 1.00 94.75 103 PRO A O 1
ATOM 786 N N . LYS A 1 104 ? -0.728 -0.299 -17.861 1.00 94.06 104 LYS A N 1
ATOM 787 C CA . LYS A 1 104 ? 0.015 0.767 -18.543 1.00 94.06 104 LYS A CA 1
ATOM 788 C C . LYS A 1 104 ? 1.358 1.056 -17.874 1.00 94.06 104 LYS A C 1
ATOM 790 O O . LYS A 1 104 ? 2.223 1.624 -18.542 1.00 94.06 104 LYS A O 1
ATOM 795 N N . GLY A 1 105 ? 1.545 0.609 -16.631 1.00 92.31 105 GLY A N 1
ATOM 796 C CA . GLY A 1 105 ? 2.730 0.886 -15.830 1.00 92.31 105 GLY A CA 1
ATOM 797 C C . GLY A 1 105 ? 2.781 2.338 -15.359 1.00 92.31 105 GLY A C 1
ATOM 798 O O . GLY A 1 105 ? 3.846 2.938 -15.392 1.00 92.31 105 GLY A O 1
ATOM 799 N N . LEU A 1 106 ? 1.636 2.913 -14.972 1.00 94.50 106 LEU A N 1
ATOM 800 C CA . LEU A 1 106 ? 1.543 4.273 -14.434 1.00 94.50 106 LEU A CA 1
ATOM 801 C C . LEU A 1 106 ? 2.362 4.426 -13.146 1.00 94.50 106 LEU A C 1
ATOM 803 O O . LEU A 1 106 ? 2.910 5.495 -12.889 1.00 94.50 106 LEU A O 1
ATOM 807 N N . PHE A 1 107 ? 2.447 3.365 -12.340 1.00 93.69 107 PHE A N 1
ATOM 808 C CA . PHE A 1 107 ? 3.208 3.367 -11.097 1.00 93.69 107 PHE A CA 1
ATOM 809 C C . PHE A 1 107 ? 4.580 2.716 -11.302 1.00 93.69 107 PHE A C 1
ATOM 811 O O . PHE A 1 107 ? 4.669 1.535 -11.657 1.00 93.69 107 PHE A O 1
ATOM 818 N N . TYR A 1 108 ? 5.643 3.475 -11.024 1.00 93.62 108 TYR A N 1
ATOM 819 C CA . TYR A 1 108 ? 7.038 3.030 -11.070 1.00 93.62 108 TYR A CA 1
ATOM 820 C C . TYR A 1 108 ? 7.773 3.377 -9.769 1.00 93.62 108 TYR A C 1
ATOM 822 O O . TYR A 1 108 ? 7.594 4.456 -9.206 1.00 93.62 108 TYR A O 1
ATOM 830 N N . ALA A 1 109 ? 8.643 2.467 -9.336 1.00 92.12 109 ALA A N 1
ATOM 831 C CA . ALA A 1 109 ? 9.7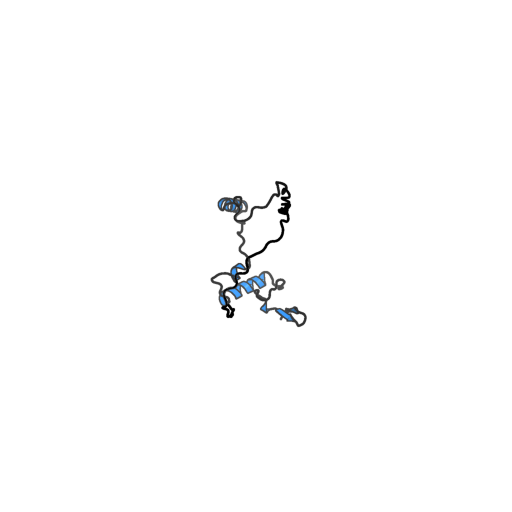38 2.726 -8.409 1.00 92.12 109 ALA A CA 1
ATOM 832 C C . ALA A 1 109 ? 10.891 1.770 -8.752 1.00 92.12 109 ALA A C 1
ATOM 834 O O . ALA A 1 109 ? 10.634 0.655 -9.200 1.00 92.12 109 ALA A O 1
ATOM 835 N N . ARG A 1 110 ? 12.146 2.182 -8.523 1.00 90.81 110 ARG A N 1
ATOM 836 C CA . ARG A 1 110 ? 13.350 1.440 -8.959 1.00 90.81 110 ARG A CA 1
ATOM 837 C C . ARG A 1 110 ? 13.363 -0.045 -8.567 1.00 90.81 110 ARG A C 1
ATOM 839 O O . ARG A 1 110 ? 13.769 -0.879 -9.365 1.00 90.81 110 ARG A O 1
ATOM 846 N N . THR A 1 111 ? 12.883 -0.384 -7.373 1.00 88.56 111 THR A N 1
ATOM 847 C CA . THR A 1 111 ? 12.873 -1.759 -6.837 1.00 88.56 111 THR A CA 1
ATOM 848 C C . THR A 1 111 ? 11.467 -2.355 -6.730 1.00 88.56 111 THR A C 1
ATOM 850 O O . THR A 1 111 ? 11.257 -3.330 -6.013 1.00 88.56 111 THR A O 1
ATOM 853 N N . ALA A 1 112 ? 10.473 -1.748 -7.383 1.00 90.25 112 ALA A N 1
ATOM 854 C CA . ALA A 1 112 ? 9.114 -2.272 -7.375 1.00 90.25 112 ALA A CA 1
ATOM 855 C C . ALA A 1 112 ? 8.921 -3.351 -8.444 1.00 90.25 112 ALA A C 1
ATOM 857 O O . ALA A 1 112 ? 9.555 -3.345 -9.492 1.00 90.25 112 ALA A O 1
ATOM 858 N N . VAL A 1 113 ? 7.962 -4.242 -8.202 1.00 92.75 113 VAL A N 1
ATOM 859 C CA . VAL A 1 113 ? 7.527 -5.263 -9.163 1.00 92.75 113 VAL A CA 1
ATOM 860 C C . VAL A 1 113 ? 7.194 -4.621 -10.513 1.00 92.75 113 VAL A C 1
ATOM 862 O O . VAL A 1 113 ? 6.341 -3.731 -10.580 1.00 92.75 113 VAL A O 1
ATOM 865 N N . GLY A 1 114 ? 7.810 -5.097 -11.596 1.00 93.69 114 GLY A N 1
ATOM 866 C CA . GLY A 1 114 ? 7.621 -4.541 -12.934 1.00 93.69 114 GLY A CA 1
ATOM 867 C C . GLY A 1 114 ? 8.579 -3.403 -13.305 1.00 93.69 114 GLY A C 1
ATOM 868 O O . GLY A 1 114 ? 8.400 -2.824 -14.379 1.00 93.69 114 GLY A O 1
ATOM 869 N N . SER A 1 115 ? 9.539 -3.032 -12.445 1.00 95.31 115 SER A N 1
ATOM 870 C CA . SER A 1 115 ? 10.528 -1.988 -12.749 1.00 95.31 115 SER A CA 1
ATOM 871 C C . SER A 1 115 ? 11.495 -2.389 -13.862 1.00 95.31 115 SER A C 1
ATOM 873 O O . SER A 1 115 ? 11.960 -1.518 -14.587 1.00 95.31 115 SER A O 1
ATOM 875 N N . GLU A 1 116 ? 11.704 -3.688 -14.076 1.00 94.81 116 GLU A N 1
ATOM 876 C CA . GLU A 1 116 ? 12.532 -4.258 -15.140 1.00 94.81 116 GLU A CA 1
ATOM 877 C C . GLU A 1 116 ? 12.038 -3.925 -16.554 1.00 94.81 116 GLU A C 1
ATOM 879 O O . GLU A 1 116 ? 12.789 -4.052 -17.509 1.00 94.81 116 GLU A O 1
ATOM 884 N N . ALA A 1 117 ? 10.784 -3.485 -16.702 1.00 95.19 117 ALA A N 1
ATOM 885 C CA . ALA A 1 117 ? 10.224 -3.052 -17.982 1.00 95.19 117 ALA A CA 1
ATOM 886 C C . ALA A 1 117 ? 10.613 -1.610 -18.368 1.00 95.19 117 ALA A C 1
ATOM 888 O O . ALA A 1 117 ? 10.120 -1.092 -19.373 1.00 95.19 117 ALA A O 1
ATOM 889 N N . TRP A 1 118 ? 11.439 -0.943 -17.558 1.00 96.69 118 TRP A N 1
ATOM 890 C CA . TRP A 1 118 ? 11.815 0.452 -17.738 1.00 96.69 118 TRP A CA 1
ATOM 891 C C . TRP A 1 118 ? 13.321 0.654 -17.576 1.00 96.69 118 TRP A C 1
ATOM 893 O O . TRP A 1 118 ? 13.963 0.010 -16.751 1.00 96.69 118 TRP A O 1
ATOM 903 N N . ALA A 1 119 ? 13.867 1.610 -18.319 1.00 95.69 119 ALA A N 1
ATOM 904 C CA . ALA A 1 119 ? 15.224 2.109 -18.149 1.00 95.69 119 ALA A CA 1
ATOM 905 C C . ALA A 1 119 ? 15.222 3.639 -18.057 1.00 95.69 119 ALA A C 1
ATOM 907 O O . ALA A 1 119 ? 14.369 4.308 -18.645 1.00 95.69 119 ALA A O 1
ATOM 908 N N . GLU A 1 120 ? 16.182 4.185 -17.313 1.00 95.94 120 GLU A N 1
ATOM 909 C CA . GLU A 1 120 ? 16.441 5.624 -17.268 1.00 95.94 120 GLU A CA 1
ATOM 910 C C . GLU A 1 120 ? 17.369 6.009 -18.428 1.00 95.94 120 GLU A C 1
ATOM 912 O O . GLU A 1 120 ? 18.404 5.371 -18.635 1.00 95.94 120 GLU A O 1
ATOM 917 N N . ASP A 1 121 ? 16.997 7.029 -19.201 1.00 96.00 121 ASP A N 1
ATOM 918 C CA . ASP A 1 121 ? 17.866 7.581 -20.242 1.00 96.00 121 ASP A CA 1
ATOM 919 C C . ASP A 1 121 ? 18.903 8.569 -19.669 1.00 96.00 121 ASP A C 1
ATOM 921 O O . ASP A 1 121 ? 18.953 8.842 -18.466 1.00 96.00 121 ASP A O 1
ATOM 925 N N . SER A 1 122 ? 19.752 9.135 -20.532 1.00 96.94 122 SER A N 1
ATOM 926 C CA . SER A 1 122 ? 20.781 10.106 -20.126 1.00 96.94 122 SER A CA 1
ATOM 927 C C . SER A 1 122 ? 20.221 11.407 -19.540 1.00 96.94 122 SER A C 1
ATOM 929 O O . SER A 1 122 ? 20.961 12.157 -18.909 1.00 96.94 122 SER A O 1
ATOM 931 N N . GLU A 1 123 ? 18.936 11.686 -19.754 1.00 97.56 123 GLU A N 1
ATOM 932 C CA . GLU A 1 123 ? 18.217 12.848 -19.229 1.00 97.56 123 GLU A CA 1
ATOM 933 C C . GLU A 1 123 ? 17.391 12.496 -17.979 1.00 97.56 123 GLU A C 1
ATOM 935 O O . GLU A 1 123 ? 16.590 13.311 -17.524 1.00 97.56 123 GLU A O 1
ATOM 940 N N . GLN A 1 124 ? 17.586 1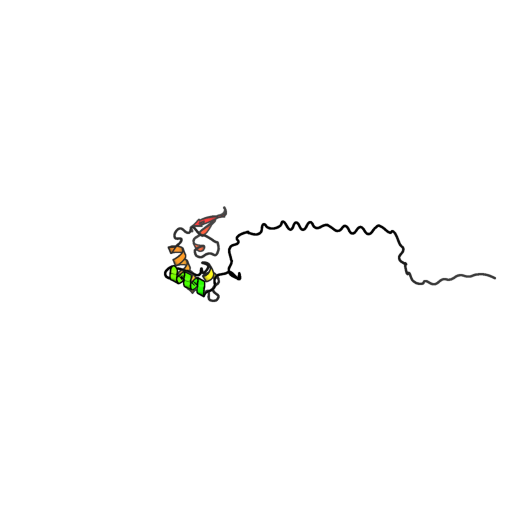1.300 -17.403 1.00 93.94 124 GLN A N 1
ATOM 941 C CA . GLN A 1 124 ? 16.850 10.790 -16.238 1.00 93.94 124 GLN A CA 1
ATOM 942 C C . GLN A 1 124 ? 15.345 10.610 -16.484 1.00 93.94 124 GLN A C 1
ATOM 944 O O . GLN A 1 124 ? 14.538 10.646 -15.551 1.00 93.94 124 GLN A O 1
ATOM 949 N N . ARG A 1 125 ? 14.939 10.397 -17.738 1.00 95.88 125 ARG A N 1
ATOM 950 C CA . ARG A 1 125 ? 13.553 10.062 -18.079 1.00 95.88 125 ARG A CA 1
ATOM 951 C C . ARG A 1 125 ? 13.365 8.553 -18.068 1.00 95.88 125 ARG A C 1
ATOM 953 O O . ARG A 1 125 ? 14.263 7.805 -18.438 1.00 95.88 125 ARG A O 1
ATOM 960 N N . LEU A 1 126 ? 12.169 8.113 -17.682 1.00 96.25 126 LEU A N 1
ATOM 961 C CA . LEU A 1 126 ? 11.773 6.706 -17.706 1.00 96.25 126 LEU A CA 1
ATOM 962 C C . LEU A 1 126 ? 11.231 6.308 -19.076 1.00 96.25 126 LEU A C 1
ATOM 964 O O . LEU A 1 126 ? 10.192 6.806 -19.513 1.00 96.25 126 LEU A O 1
ATOM 968 N N . CYS A 1 127 ? 11.910 5.359 -19.709 1.00 95.12 127 CYS A N 1
ATOM 969 C CA . CYS A 1 127 ? 11.574 4.814 -21.018 1.00 95.12 127 CYS A CA 1
ATOM 970 C C . CYS A 1 127 ? 11.239 3.326 -20.886 1.00 95.12 127 CYS A C 1
ATOM 972 O O . CYS A 1 127 ? 11.918 2.610 -20.153 1.00 95.12 127 CYS A O 1
ATOM 974 N N . LYS A 1 128 ? 10.204 2.848 -21.588 1.00 93.38 128 LYS A N 1
ATOM 975 C CA . LYS A 1 128 ? 9.964 1.400 -21.700 1.00 93.38 128 LYS A CA 1
ATOM 976 C C . LYS A 1 128 ? 11.073 0.763 -22.530 1.00 93.38 128 LYS A C 1
ATOM 978 O O . LYS A 1 128 ? 11.482 1.363 -23.527 1.00 93.38 128 LYS A O 1
ATOM 983 N N . ILE A 1 129 ? 11.502 -0.431 -22.132 1.00 92.00 129 ILE A N 1
ATOM 984 C CA . ILE A 1 129 ? 12.459 -1.259 -22.881 1.00 92.00 129 ILE A CA 1
ATOM 985 C C . ILE A 1 129 ? 11.788 -2.454 -23.550 1.00 92.00 129 ILE A C 1
ATOM 987 O O . ILE A 1 129 ? 10.686 -2.847 -23.099 1.00 92.00 129 ILE A O 1
#

Sequence (129 aa):
MRNFSAGSVGLKAVTVSAVLLIVLAHKSSASRTGVFPHPSSRTCRVLPGDTDWPSHAEWARLNETVGGRLIATVPLASACHDPTYDEEVNYPRLRALKAKYDPKGLFYARTAVGSEAWAEDSEQRLCKI

InterPro domains:
  IPR012951 Berberine/berberine-like [PF08031] (90-113)

Secondary structure (DSSP, 8-state):
---------------------------------------S---PPP-TTSTTSPPHHHHHHHHHHTTT----PPPGGGGGG-TT--HHHHHHHHHHHHHHH-TT-----TTSTTGGGEEE-TTS-EEE-

Organism: NCBI:txid1170767